Protein AF-A0A0E0LKZ1-F1 (afdb_monomer_lite)

Foldseek 3Di:
DDDPDDDDDPADWDQDQQRWIAGPPVRDTDHDRPPDNQKGFPDDDGQKTKIKGWAFPPPVDPPPDRWIQIWIWIAGPVVRDIGTPVVVSVVDTPVNVVVPPD

Organism: Oryza punctata (NCBI:txid4537)

pLDDT: mean 72.27, std 14.06, range [32.88, 92.44]

Radius of gyration: 16.74 Å; chains: 1; bounding box: 55×30×42 Å

Secondary structure (DSSP, 8-state):
------------EEE-TTSEEEETTTTEEEE---SSTTEEEEEEETTEEEEEEEEE---SS--S---EEEEEEEE-TTT--EEE-HHHHHHS-HHHHHHTT-

Structure (mmCIF, N/CA/C/O backbone):
data_AF-A0A0E0LKZ1-F1
#
_entry.id   AF-A0A0E0LKZ1-F1
#
loop_
_atom_site.group_PDB
_atom_site.id
_atom_site.type_symbol
_atom_site.label_atom_id
_atom_site.label_alt_id
_atom_site.label_comp_id
_atom_site.label_asym_id
_atom_site.label_entity_id
_atom_site.label_seq_id
_atom_site.pdbx_PDB_ins_code
_atom_site.Cartn_x
_atom_site.Cartn_y
_atom_site.Cartn_z
_atom_site.occupancy
_atom_site.B_iso_or_equiv
_atom_site.auth_seq_id
_atom_site.auth_comp_id
_atom_site.auth_asym_id
_atom_site.auth_atom_id
_atom_site.pdbx_PDB_model_num
ATOM 1 N N . MET A 1 1 ? -31.321 -8.060 0.469 1.00 32.88 1 MET A N 1
ATOM 2 C CA . MET A 1 1 ? -30.809 -8.292 1.838 1.00 32.88 1 MET A CA 1
ATOM 3 C C . MET A 1 1 ? -29.441 -7.623 1.950 1.00 32.88 1 MET A C 1
ATOM 5 O O . MET A 1 1 ? -28.462 -8.172 1.466 1.00 32.88 1 MET A O 1
ATOM 9 N N . ARG A 1 2 ? -29.375 -6.386 2.462 1.00 38.66 2 ARG A N 1
ATOM 10 C CA . ARG A 1 2 ? -28.102 -5.680 2.687 1.00 38.66 2 ARG A CA 1
ATOM 11 C C . ARG A 1 2 ? -27.539 -6.161 4.023 1.00 38.66 2 ARG A C 1
ATOM 13 O O . ARG A 1 2 ? -28.142 -5.904 5.059 1.00 38.66 2 ARG A O 1
ATOM 20 N N . ARG A 1 3 ? -26.440 -6.916 3.996 1.00 38.81 3 ARG A N 1
ATOM 21 C CA . ARG A 1 3 ? -25.730 -7.329 5.213 1.00 38.81 3 ARG A CA 1
ATOM 22 C C . ARG A 1 3 ? -24.958 -6.111 5.719 1.00 38.81 3 ARG A C 1
ATOM 24 O O . ARG A 1 3 ? -23.947 -5.748 5.132 1.00 38.81 3 ARG A O 1
ATOM 31 N N . HIS A 1 4 ? -25.468 -5.469 6.767 1.00 44.06 4 HIS A N 1
ATOM 32 C CA . HIS A 1 4 ? -24.676 -4.554 7.583 1.00 44.06 4 HIS A CA 1
ATOM 33 C C . HIS A 1 4 ? -23.614 -5.409 8.285 1.00 44.06 4 HIS A C 1
ATOM 35 O O . HIS A 1 4 ? -23.934 -6.180 9.187 1.00 44.06 4 HIS A O 1
ATOM 41 N N . VAL A 1 5 ? -22.375 -5.357 7.798 1.00 53.78 5 VAL A N 1
ATOM 42 C CA . VAL A 1 5 ? -21.225 -5.917 8.512 1.00 53.78 5 VAL A CA 1
ATOM 43 C C . VAL A 1 5 ? -20.909 -4.941 9.644 1.00 53.78 5 VAL A C 1
ATOM 45 O O . VAL A 1 5 ? -20.863 -3.732 9.428 1.00 53.78 5 VAL A O 1
ATOM 48 N N . THR A 1 6 ? -20.775 -5.456 10.860 1.00 49.31 6 THR A N 1
ATOM 49 C CA . THR A 1 6 ? -20.444 -4.701 12.071 1.00 49.31 6 THR A CA 1
ATOM 50 C C . THR A 1 6 ? -19.176 -3.857 11.852 1.00 49.31 6 THR A C 1
ATOM 52 O O . THR A 1 6 ? -18.103 -4.418 11.665 1.00 49.31 6 THR A O 1
ATOM 55 N N . ALA A 1 7 ? -19.276 -2.524 11.863 1.00 59.34 7 ALA A N 1
ATOM 56 C CA . ALA A 1 7 ? -18.125 -1.620 12.061 1.00 59.34 7 ALA A CA 1
ATOM 57 C C . ALA A 1 7 ? -17.813 -1.542 13.577 1.00 59.34 7 ALA A C 1
ATOM 59 O O . ALA A 1 7 ? -18.782 -1.703 14.328 1.00 59.34 7 ALA A O 1
ATOM 60 N N . PRO A 1 8 ? -16.574 -1.279 14.087 1.00 55.47 8 PRO A N 1
ATOM 61 C CA . PRO A 1 8 ? -15.509 -0.410 13.523 1.00 55.47 8 PRO A CA 1
ATOM 62 C C . PRO A 1 8 ? -14.048 -0.964 13.762 1.00 55.47 8 PRO A C 1
ATOM 64 O O . PRO A 1 8 ? -13.927 -2.032 14.359 1.00 55.47 8 PRO A O 1
ATOM 67 N N . PRO A 1 9 ? -12.920 -0.350 13.305 1.00 51.47 9 PRO A N 1
ATOM 68 C CA . PRO A 1 9 ? -12.519 1.039 13.555 1.00 51.47 9 PRO A CA 1
ATOM 69 C C . PRO A 1 9 ? -12.316 1.858 12.269 1.00 51.47 9 PRO A C 1
ATOM 71 O O . PRO A 1 9 ? -11.380 1.617 11.510 1.00 51.47 9 PRO A O 1
ATOM 74 N N . GLN A 1 10 ? -13.131 2.898 12.079 1.00 64.31 10 GLN A N 1
ATOM 75 C CA . GLN A 1 10 ? -12.707 4.046 11.281 1.00 64.31 10 GLN A CA 1
ATOM 76 C C . GLN A 1 10 ? -11.777 4.874 12.146 1.00 64.31 10 GLN A C 1
ATOM 78 O O . GLN A 1 10 ? -12.219 5.563 13.063 1.00 64.31 10 GLN A O 1
ATOM 83 N N . LEU A 1 11 ? -10.482 4.736 11.905 1.00 59.03 11 LEU A N 1
ATOM 84 C CA . LEU A 1 11 ? -9.473 5.509 12.601 1.00 59.03 11 LEU A CA 1
ATOM 85 C C . LEU A 1 11 ? -8.487 6.021 11.584 1.00 59.03 11 LEU A C 1
ATOM 87 O O . LEU A 1 11 ? -8.095 5.249 10.709 1.00 59.03 11 LEU A O 1
ATOM 91 N N . PRO A 1 12 ? -8.044 7.276 11.717 1.00 54.28 12 PRO A N 1
ATOM 92 C CA . PRO A 1 12 ? -6.883 7.697 10.972 1.00 54.28 12 PRO A CA 1
ATOM 93 C C . PRO A 1 12 ? -5.728 6.777 11.371 1.00 54.28 12 PRO A C 1
ATOM 95 O O . PRO A 1 12 ? -5.468 6.563 12.560 1.00 54.28 12 PRO A O 1
ATOM 98 N N . TRP A 1 13 ? -5.086 6.181 10.376 1.00 70.38 13 TRP A N 1
ATOM 99 C CA . TRP A 1 13 ? -3.864 5.420 10.565 1.00 70.38 13 TRP A CA 1
ATOM 100 C C . TRP A 1 13 ? -2.706 6.285 10.120 1.00 70.38 13 TRP A C 1
ATOM 102 O O . TRP A 1 13 ? -2.683 6.785 8.996 1.00 70.38 13 TRP A O 1
ATOM 112 N N . ILE A 1 14 ? -1.741 6.460 11.013 1.00 69.38 14 ILE A N 1
ATOM 113 C CA . ILE A 1 14 ? -0.439 6.986 10.625 1.00 69.38 14 ILE A CA 1
ATOM 114 C C . ILE A 1 14 ? 0.394 5.766 10.281 1.00 69.38 14 ILE A C 1
ATOM 116 O O . ILE A 1 14 ? 0.664 4.956 11.167 1.00 69.38 14 ILE A O 1
ATOM 120 N N . VAL A 1 15 ? 0.759 5.623 9.009 1.00 70.75 15 VAL A N 1
ATOM 121 C CA . VAL A 1 15 ? 1.679 4.576 8.565 1.00 70.75 15 VAL A CA 1
ATOM 122 C C . VAL A 1 15 ? 3.055 5.196 8.412 1.00 70.75 15 VAL A C 1
ATOM 124 O O . VAL A 1 15 ? 3.232 6.175 7.689 1.00 70.75 15 VAL A O 1
ATOM 127 N N . LEU A 1 16 ? 4.017 4.656 9.148 1.00 73.06 16 LEU A N 1
ATOM 128 C CA . LEU A 1 16 ? 5.403 5.079 9.094 1.00 73.06 16 LEU A CA 1
ATOM 129 C C . LEU A 1 16 ? 6.112 4.400 7.911 1.00 73.06 16 LEU A C 1
ATOM 131 O O . LEU A 1 16 ? 5.709 3.309 7.496 1.00 73.06 16 LEU A O 1
ATOM 135 N N . PRO A 1 17 ? 7.199 4.996 7.387 1.00 68.62 17 PRO A N 1
ATOM 136 C CA . PRO A 1 17 ? 7.974 4.401 6.296 1.00 68.62 17 PRO A CA 1
ATOM 137 C C . PRO A 1 17 ? 8.527 2.999 6.600 1.00 68.62 17 PRO A C 1
ATOM 139 O O . PRO A 1 17 ? 8.818 2.252 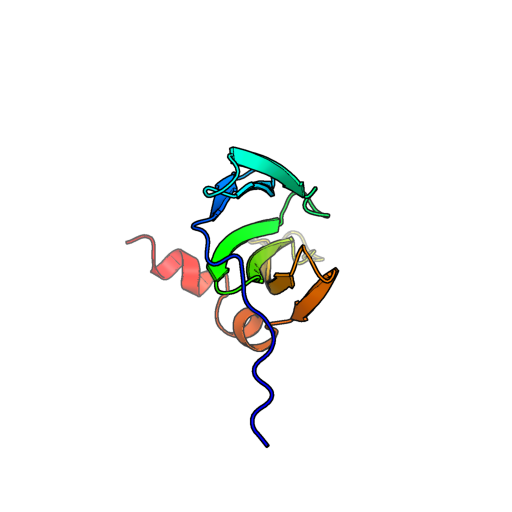5.675 1.00 68.62 17 PRO A O 1
ATOM 142 N N . ASP A 1 18 ? 8.661 2.631 7.881 1.00 69.75 18 ASP A N 1
ATOM 143 C CA . ASP A 1 18 ? 9.133 1.311 8.326 1.00 69.75 18 ASP A CA 1
ATOM 144 C C . ASP A 1 18 ? 8.023 0.238 8.394 1.00 69.75 18 ASP A C 1
ATOM 146 O O . ASP A 1 18 ? 8.281 -0.891 8.809 1.00 69.75 18 ASP A O 1
ATOM 150 N N . GLY A 1 19 ? 6.786 0.590 8.028 1.00 67.12 19 GLY A N 1
ATOM 151 C CA . GLY A 1 19 ? 5.614 -0.290 8.073 1.00 67.12 19 GLY A CA 1
ATOM 152 C C . GLY A 1 19 ? 4.919 -0.416 9.415 1.00 67.12 19 GLY A C 1
ATOM 153 O O . GLY A 1 19 ? 3.888 -1.084 9.529 1.00 67.12 19 GLY A O 1
ATOM 154 N N . THR A 1 20 ? 5.402 0.295 10.427 1.00 71.56 20 THR A N 1
ATOM 155 C CA . THR A 1 20 ? 4.650 0.475 11.663 1.00 71.56 20 THR A CA 1
ATOM 156 C C . THR A 1 20 ? 3.424 1.348 11.395 1.00 71.56 20 THR A C 1
ATOM 158 O O . THR A 1 20 ? 3.534 2.384 10.740 1.00 71.56 20 THR A O 1
ATOM 161 N N . PHE A 1 21 ? 2.258 0.978 11.930 1.00 70.62 21 PHE A N 1
ATOM 162 C CA . PHE A 1 21 ? 1.082 1.841 11.889 1.00 70.62 21 PHE A CA 1
ATOM 163 C C . PHE A 1 21 ? 0.438 2.021 13.264 1.00 70.62 21 PHE A C 1
ATOM 165 O O . PHE A 1 21 ? 0.424 1.127 14.112 1.00 70.62 21 PHE A O 1
ATOM 172 N N . VAL A 1 22 ? -0.083 3.222 13.502 1.00 66.06 22 VAL A N 1
ATOM 173 C CA . VAL A 1 22 ? -0.693 3.597 14.783 1.00 66.06 22 VAL A CA 1
ATOM 174 C C . VAL A 1 22 ? -2.195 3.739 14.607 1.00 66.06 22 VAL A C 1
ATOM 176 O O . VAL A 1 22 ? -2.662 4.506 13.762 1.00 66.06 22 VAL A O 1
ATOM 179 N N . THR A 1 23 ? -2.959 3.022 15.428 1.00 66.12 23 THR A N 1
ATOM 180 C CA . THR A 1 23 ? -4.412 3.173 15.497 1.00 66.12 23 THR A CA 1
ATOM 181 C C . THR A 1 23 ? -4.758 4.288 16.481 1.00 66.12 23 THR A C 1
ATOM 183 O O . THR A 1 23 ? -4.587 4.155 17.691 1.00 66.12 23 THR A O 1
ATOM 186 N N . VAL A 1 24 ? -5.259 5.416 15.970 1.00 57.03 24 VAL A N 1
ATOM 187 C CA . VAL A 1 24 ? -5.414 6.646 16.771 1.00 57.03 24 VAL A CA 1
ATOM 188 C C . VAL A 1 24 ? -6.476 6.554 17.886 1.00 57.03 24 VAL A C 1
ATOM 190 O O . VAL A 1 24 ? -6.348 7.273 18.870 1.00 57.03 24 VAL A O 1
ATOM 193 N N . SER A 1 25 ? -7.484 5.666 17.833 1.00 54.38 25 SER A N 1
ATOM 194 C CA . SER A 1 25 ? -8.501 5.612 18.922 1.00 54.38 25 SER A CA 1
ATOM 195 C C . SER A 1 25 ? -8.059 4.928 20.199 1.00 54.38 25 SER A C 1
ATOM 197 O O . SER A 1 25 ? -8.605 5.245 21.250 1.00 54.38 25 SER A O 1
ATOM 199 N N . ASN A 1 26 ? -7.148 3.962 20.134 1.00 58.59 26 ASN A N 1
ATOM 200 C CA . ASN A 1 26 ? -6.718 3.205 21.311 1.00 58.59 26 ASN A CA 1
ATOM 201 C C . ASN A 1 26 ? -5.254 3.490 21.677 1.00 58.59 26 ASN A C 1
ATOM 203 O O . ASN A 1 26 ? -4.747 2.886 22.617 1.00 58.59 26 ASN A O 1
ATOM 207 N N . GLY A 1 27 ? -4.567 4.364 20.926 1.00 58.50 27 GLY A N 1
ATOM 208 C CA . GLY A 1 27 ? -3.129 4.607 21.080 1.00 58.50 27 GLY A CA 1
ATOM 209 C C . GLY A 1 27 ? -2.270 3.363 20.822 1.00 58.50 27 GLY A C 1
ATOM 210 O O . GLY A 1 27 ? -1.091 3.346 21.169 1.00 58.50 27 GLY A O 1
ATOM 211 N N . GLY A 1 28 ? -2.860 2.315 20.245 1.00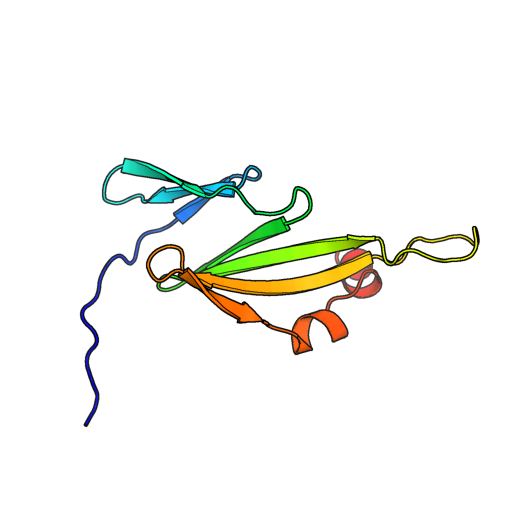 65.00 28 GLY A N 1
ATOM 212 C CA . GLY A 1 28 ? -2.218 1.050 19.945 1.00 65.00 28 GLY A CA 1
ATOM 213 C C . GLY A 1 28 ? -1.213 1.228 18.820 1.00 65.00 28 GLY A C 1
ATOM 214 O O . GLY A 1 28 ? -1.550 1.665 17.717 1.00 65.00 28 GLY A O 1
ATOM 215 N N . VAL A 1 29 ? 0.039 0.885 19.102 1.00 65.31 29 VAL A N 1
ATOM 216 C CA . VAL A 1 29 ? 1.085 0.797 18.086 1.00 65.31 29 VAL A CA 1
ATOM 217 C C . VAL A 1 29 ? 1.091 -0.636 17.576 1.00 65.31 29 VAL A C 1
ATOM 219 O O . VAL A 1 29 ? 1.458 -1.560 18.302 1.00 65.31 29 VAL A O 1
ATOM 222 N N . HIS A 1 30 ? 0.667 -0.823 16.331 1.00 66.06 30 HIS A N 1
ATOM 223 C CA . HIS A 1 30 ? 0.682 -2.115 15.669 1.00 66.06 30 HIS A CA 1
ATOM 224 C C . HIS A 1 30 ? 1.805 -2.108 14.636 1.00 66.06 30 HIS A C 1
ATOM 226 O O . HIS A 1 30 ? 1.799 -1.345 13.672 1.00 66.06 30 HIS A O 1
ATOM 232 N N . ARG A 1 31 ? 2.811 -2.958 14.840 1.00 62.81 31 ARG A N 1
ATOM 233 C CA . ARG A 1 31 ? 3.868 -3.137 13.848 1.00 62.81 31 ARG A CA 1
ATOM 234 C C . ARG A 1 31 ? 3.474 -4.269 12.913 1.00 62.81 31 ARG A C 1
ATOM 236 O O . ARG A 1 31 ? 3.391 -5.418 13.336 1.00 62.81 31 ARG A O 1
ATOM 243 N N . MET A 1 32 ? 3.271 -3.939 11.646 1.00 65.81 32 MET A N 1
ATOM 244 C CA . MET A 1 32 ? 3.324 -4.922 10.577 1.00 65.81 32 MET A CA 1
ATOM 245 C C . MET A 1 32 ? 4.731 -4.882 10.010 1.00 65.81 32 MET A C 1
ATOM 247 O O . MET A 1 32 ? 5.219 -3.830 9.614 1.00 65.81 32 MET A O 1
ATOM 251 N N . ALA A 1 33 ? 5.405 -6.026 9.996 1.00 62.84 33 ALA A N 1
ATOM 252 C CA . ALA A 1 33 ? 6.582 -6.148 9.160 1.00 62.84 33 ALA A CA 1
ATOM 253 C C . ALA A 1 33 ? 6.082 -6.147 7.715 1.00 62.84 33 ALA A C 1
ATOM 255 O O . ALA A 1 33 ? 5.361 -7.070 7.324 1.00 62.84 33 ALA A O 1
ATOM 256 N N . PHE A 1 34 ? 6.417 -5.120 6.930 1.00 66.62 34 PHE A N 1
ATOM 257 C CA . PHE A 1 34 ? 6.267 -5.273 5.491 1.00 66.62 34 PHE A CA 1
ATOM 258 C C . PHE A 1 34 ? 7.157 -6.440 5.063 1.00 66.62 34 PHE A C 1
ATOM 260 O O . PHE A 1 34 ? 8.312 -6.508 5.489 1.00 66.62 34 PHE A O 1
ATOM 267 N N . PRO A 1 35 ? 6.625 -7.387 4.275 1.00 57.75 35 PRO A N 1
ATOM 268 C CA . PRO A 1 35 ? 7.357 -8.602 3.945 1.00 57.75 35 PRO A CA 1
ATOM 269 C C . PRO A 1 35 ? 8.651 -8.318 3.169 1.00 57.75 35 PRO A C 1
ATOM 271 O O . PRO A 1 35 ? 9.544 -9.160 3.168 1.00 57.75 35 PRO A O 1
ATOM 274 N N . GLU A 1 36 ? 8.773 -7.149 2.529 1.00 66.00 36 GLU A N 1
ATOM 275 C CA . GLU A 1 36 ? 9.893 -6.802 1.656 1.00 66.00 36 GLU A CA 1
ATOM 276 C C . GLU A 1 36 ? 10.294 -5.326 1.833 1.00 66.00 36 GLU A C 1
ATOM 278 O O . GLU A 1 36 ? 9.434 -4.444 1.901 1.00 66.00 36 GLU A O 1
ATOM 283 N N . SER A 1 37 ? 11.605 -5.050 1.886 1.00 69.31 37 SER A N 1
ATOM 284 C CA . SER A 1 37 ? 12.190 -3.716 2.136 1.00 69.31 37 SER A CA 1
ATOM 285 C C . SER A 1 37 ? 11.828 -2.645 1.099 1.00 69.31 37 SER A C 1
ATOM 287 O O . SER A 1 37 ? 12.119 -1.469 1.294 1.00 69.31 37 SER A O 1
ATOM 289 N N . ASN A 1 38 ? 11.225 -3.043 -0.016 1.00 83.19 38 ASN A N 1
ATOM 290 C CA . ASN A 1 38 ? 10.840 -2.196 -1.141 1.00 83.19 38 ASN A CA 1
ATOM 291 C C . ASN A 1 38 ? 9.325 -1.933 -1.216 1.00 83.19 38 ASN A C 1
ATOM 293 O O . ASN A 1 38 ? 8.829 -1.445 -2.234 1.00 83.19 38 ASN A O 1
ATOM 297 N N . THR A 1 39 ? 8.587 -2.301 -0.167 1.00 84.38 39 THR A N 1
ATOM 298 C CA . THR A 1 39 ? 7.149 -2.062 -0.048 1.00 84.38 39 THR A CA 1
ATOM 299 C C . THR A 1 39 ? 6.904 -0.865 0.867 1.00 84.38 39 THR A C 1
ATOM 301 O O . THR A 1 39 ? 7.387 -0.830 1.996 1.00 84.38 39 THR A O 1
ATOM 304 N N . VAL A 1 40 ? 6.122 0.105 0.395 1.00 84.56 40 VAL A N 1
ATOM 305 C CA . VAL A 1 40 ? 5.716 1.292 1.155 1.00 84.56 40 VAL A CA 1
ATOM 306 C C . VAL A 1 40 ? 4.197 1.407 1.201 1.00 84.56 40 VAL A C 1
ATOM 308 O O . VAL A 1 40 ? 3.496 0.981 0.283 1.00 84.56 40 VAL A O 1
ATOM 311 N N . CYS A 1 41 ? 3.670 2.012 2.263 1.00 85.56 41 CYS A N 1
ATOM 312 C CA . CYS A 1 41 ? 2.260 2.378 2.322 1.00 85.56 41 CYS A CA 1
ATOM 313 C C . CYS A 1 41 ? 2.038 3.749 1.691 1.00 85.56 41 CYS A C 1
ATOM 315 O O . CYS A 1 41 ? 2.660 4.728 2.096 1.00 85.56 41 CYS A O 1
ATOM 317 N N . VAL A 1 42 ? 1.107 3.820 0.743 1.00 86.62 42 VAL A N 1
ATOM 318 C CA . VAL A 1 42 ? 0.747 5.054 0.028 1.00 86.62 42 VAL A CA 1
ATOM 319 C C . VAL A 1 42 ? -0.611 5.616 0.456 1.00 86.62 42 VAL A C 1
ATOM 321 O O . V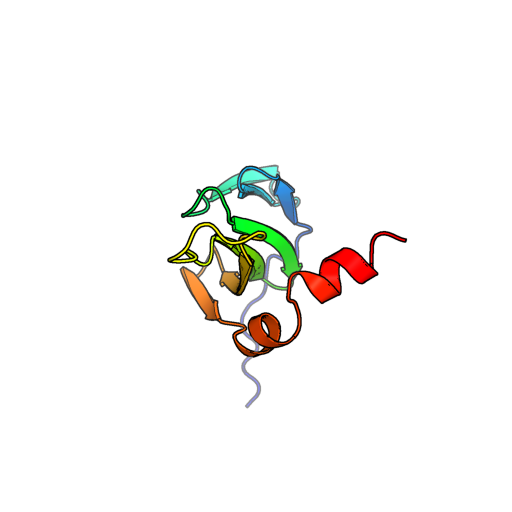AL A 1 42 ? -0.943 6.746 0.112 1.00 86.62 42 VAL A O 1
ATOM 324 N N . GLY A 1 43 ? -1.399 4.864 1.231 1.00 83.25 43 GLY A N 1
ATOM 325 C CA . GLY A 1 43 ? -2.685 5.333 1.745 1.00 83.25 43 GLY A CA 1
ATOM 326 C C . GLY A 1 43 ? -3.426 4.291 2.578 1.00 83.25 43 GLY A C 1
ATOM 327 O O . GLY A 1 43 ? -3.021 3.134 2.664 1.00 83.25 43 GLY A O 1
ATOM 328 N N . SER A 1 44 ? -4.535 4.701 3.190 1.00 81.88 44 SER A N 1
ATOM 329 C CA . SER A 1 44 ? -5.408 3.803 3.950 1.00 81.88 44 SER A CA 1
ATOM 330 C C . SER A 1 44 ? -6.880 4.188 3.835 1.00 81.88 44 SER A C 1
ATOM 332 O O . SER A 1 44 ? -7.203 5.360 3.645 1.00 81.88 44 SER A O 1
ATOM 334 N N . THR A 1 45 ? -7.770 3.199 3.933 1.00 80.19 45 THR A N 1
ATOM 335 C CA . THR A 1 45 ? -9.229 3.396 3.963 1.00 80.19 45 THR A CA 1
ATOM 336 C C . THR A 1 45 ? -9.943 2.170 4.536 1.00 80.19 45 THR A C 1
ATOM 338 O O . THR A 1 45 ? -9.538 1.056 4.236 1.00 80.19 45 THR A O 1
ATOM 341 N N . ASP A 1 46 ? -11.001 2.341 5.336 1.00 77.19 46 ASP A N 1
ATOM 342 C CA . ASP A 1 46 ? -11.970 1.292 5.730 1.00 77.19 46 ASP A CA 1
ATOM 343 C C . ASP A 1 46 ? -11.400 -0.105 6.080 1.00 77.19 46 ASP A C 1
ATOM 345 O O . ASP A 1 46 ? -11.995 -1.134 5.756 1.00 77.19 46 ASP A O 1
ATOM 349 N N . GLY A 1 47 ? -10.244 -0.188 6.745 1.00 77.69 47 GLY A N 1
ATOM 350 C CA . GLY A 1 47 ? -9.634 -1.482 7.082 1.00 77.69 47 GLY A CA 1
ATOM 351 C C . GLY A 1 47 ? -8.521 -1.949 6.131 1.00 77.69 47 GLY A C 1
ATOM 352 O O . GLY A 1 47 ? -7.896 -2.974 6.393 1.00 77.69 47 GLY A O 1
ATOM 353 N N . TRP A 1 48 ? -8.230 -1.189 5.081 1.00 85.62 48 TRP A N 1
ATOM 354 C CA . TRP A 1 48 ? -7.275 -1.510 4.026 1.00 85.62 48 TRP A CA 1
ATOM 355 C C . TRP A 1 48 ? -6.105 -0.531 3.984 1.00 85.62 48 TRP A C 1
ATOM 357 O O . TRP A 1 48 ? -6.275 0.683 4.084 1.00 85.62 48 TRP A O 1
ATOM 367 N N . LEU A 1 49 ? -4.915 -1.082 3.779 1.00 85.75 49 LEU A N 1
ATOM 368 C CA . LEU A 1 49 ? -3.690 -0.369 3.450 1.00 85.75 49 LEU A CA 1
ATOM 369 C C . LEU A 1 49 ? -3.446 -0.486 1.950 1.00 85.75 49 LEU A C 1
ATOM 371 O O . LEU A 1 49 ? -3.411 -1.598 1.427 1.00 85.75 49 LEU A O 1
ATOM 375 N N . ALA A 1 50 ? -3.259 0.642 1.274 1.00 89.25 50 ALA A N 1
ATOM 376 C CA . ALA A 1 50 ? -2.763 0.666 -0.093 1.00 89.25 50 ALA A CA 1
ATOM 377 C C . ALA A 1 50 ? -1.237 0.605 -0.052 1.00 89.25 50 ALA A C 1
ATOM 379 O O . ALA A 1 50 ? -0.586 1.511 0.475 1.00 89.25 50 ALA A O 1
ATOM 380 N N . LEU A 1 51 ? -0.676 -0.476 -0.587 1.00 88.81 51 LEU A N 1
ATOM 381 C CA . LEU A 1 51 ? 0.756 -0.726 -0.610 1.00 88.81 51 LEU A CA 1
ATOM 382 C C . LEU A 1 51 ? 1.280 -0.638 -2.042 1.00 88.81 51 LEU A C 1
ATOM 384 O O . LEU A 1 51 ? 0.653 -1.132 -2.981 1.00 88.81 51 LEU A O 1
ATOM 388 N N . HIS A 1 52 ? 2.445 -0.017 -2.181 1.00 89.31 52 HIS A N 1
ATOM 389 C CA . HIS A 1 52 ? 3.213 0.071 -3.414 1.00 89.31 52 HIS A CA 1
ATOM 390 C C . HIS A 1 52 ? 4.547 -0.636 -3.203 1.00 89.31 52 HIS A C 1
ATOM 392 O O . HIS A 1 52 ? 5.293 -0.315 -2.281 1.00 89.31 52 HIS A O 1
ATOM 398 N N . ARG A 1 53 ? 4.836 -1.610 -4.059 1.00 88.94 53 ARG A N 1
ATOM 399 C CA . ARG A 1 53 ? 6.099 -2.335 -4.107 1.00 88.94 53 ARG A CA 1
ATOM 400 C C . ARG A 1 53 ? 6.856 -1.984 -5.374 1.00 88.94 53 ARG A C 1
ATOM 402 O O . ARG A 1 53 ? 6.258 -1.899 -6.445 1.00 88.94 53 ARG A O 1
ATOM 409 N N . THR A 1 54 ? 8.163 -1.811 -5.233 1.00 87.38 54 THR A N 1
ATOM 410 C CA . THR A 1 54 ? 9.065 -1.499 -6.343 1.00 87.38 54 THR A CA 1
ATOM 411 C C . THR A 1 54 ? 10.150 -2.561 -6.438 1.00 87.38 54 THR A C 1
ATOM 413 O O . THR A 1 54 ? 11.061 -2.581 -5.617 1.00 87.38 54 THR A O 1
ATOM 416 N N . ASP A 1 55 ? 10.062 -3.441 -7.425 1.00 85.81 55 ASP A N 1
ATOM 417 C CA . ASP A 1 55 ? 11.094 -4.444 -7.693 1.00 85.81 55 ASP A CA 1
ATOM 418 C C . ASP A 1 55 ? 12.013 -3.954 -8.820 1.00 85.81 55 ASP A C 1
ATOM 420 O O . ASP A 1 55 ? 11.552 -3.285 -9.744 1.00 85.81 55 ASP A O 1
ATOM 424 N N . ASP A 1 56 ? 13.299 -4.296 -8.776 1.00 82.56 56 ASP A N 1
ATOM 425 C CA . ASP A 1 56 ? 14.170 -4.106 -9.938 1.00 82.56 56 ASP A CA 1
ATOM 426 C C . ASP A 1 56 ? 13.807 -5.164 -10.987 1.00 82.56 56 ASP A C 1
ATOM 428 O O . ASP A 1 56 ? 13.769 -6.357 -10.678 1.00 82.56 56 ASP A O 1
ATOM 432 N N . ASP A 1 57 ? 13.557 -4.760 -1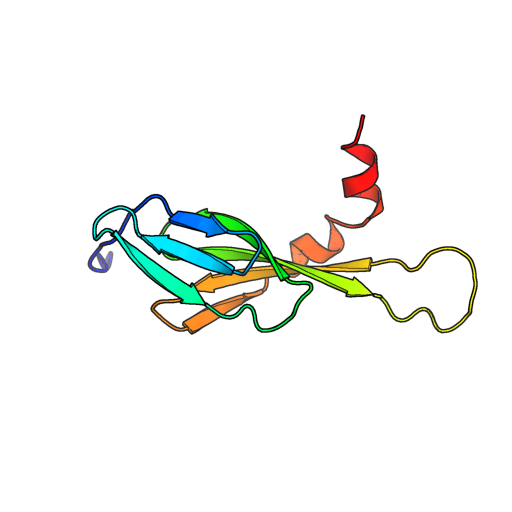2.234 1.00 69.94 57 ASP A N 1
ATOM 433 C CA . ASP A 1 57 ? 13.056 -5.670 -13.279 1.00 69.94 57 ASP A CA 1
ATOM 434 C C . ASP A 1 57 ? 14.159 -6.569 -13.883 1.00 69.94 57 ASP A C 1
ATOM 436 O O . ASP A 1 57 ? 14.013 -7.137 -14.961 1.00 69.94 57 ASP A O 1
ATOM 440 N N . GLY A 1 58 ? 15.285 -6.715 -13.170 1.00 60.03 58 GLY A N 1
ATOM 441 C CA . GLY A 1 58 ? 16.315 -7.718 -13.441 1.00 60.03 58 GLY A CA 1
ATOM 442 C C . GLY A 1 58 ? 16.879 -7.692 -14.861 1.00 60.03 58 GLY A C 1
ATOM 443 O O . GLY A 1 58 ? 17.119 -8.759 -15.422 1.00 60.03 58 GLY A O 1
ATOM 444 N N . GLY A 1 59 ? 17.064 -6.501 -15.447 1.00 56.59 59 GLY A N 1
ATOM 445 C CA . GLY A 1 59 ? 17.566 -6.333 -16.813 1.00 56.59 59 GLY A CA 1
ATOM 446 C C . GLY A 1 59 ? 18.786 -7.218 -17.087 1.00 56.59 59 GLY A C 1
ATOM 447 O O . GLY A 1 59 ? 19.824 -7.073 -16.445 1.00 56.59 59 GLY A O 1
ATOM 448 N N . VAL A 1 60 ? 18.631 -8.160 -18.022 1.00 56.16 60 VAL A N 1
ATOM 449 C CA . VAL A 1 60 ? 19.623 -9.210 -18.313 1.00 56.16 60 VAL A CA 1
ATOM 450 C C . VAL A 1 60 ? 20.907 -8.658 -18.928 1.00 56.16 60 VAL A C 1
ATOM 452 O O . VAL A 1 60 ? 21.946 -9.297 -18.822 1.00 56.16 60 VAL A O 1
ATOM 455 N N . ASP A 1 61 ? 20.901 -7.448 -19.469 1.00 52.03 61 ASP A N 1
ATOM 456 C CA . ASP A 1 61 ? 22.076 -6.870 -20.103 1.00 52.03 61 ASP A CA 1
ATOM 457 C C . ASP A 1 61 ? 22.297 -5.462 -19.562 1.00 52.03 61 ASP A C 1
ATOM 459 O O . ASP A 1 61 ? 21.352 -4.684 -19.468 1.00 52.03 61 ASP A O 1
ATOM 463 N N . GLY A 1 62 ? 23.545 -5.139 -19.202 1.00 53.38 62 GLY A N 1
ATOM 464 C CA . GLY A 1 62 ? 23.999 -3.868 -18.617 1.00 53.38 62 GLY A CA 1
ATOM 465 C C . GLY A 1 62 ? 23.827 -2.617 -19.497 1.00 53.38 62 GLY A C 1
ATOM 466 O O . GLY A 1 62 ? 24.695 -1.747 -19.510 1.00 53.38 62 GLY A O 1
ATOM 467 N N . ALA A 1 63 ? 22.727 -2.515 -20.238 1.00 52.94 63 ALA A N 1
ATOM 468 C CA . ALA A 1 63 ? 22.291 -1.349 -20.975 1.00 52.94 63 ALA A CA 1
ATOM 469 C C . ALA A 1 63 ? 21.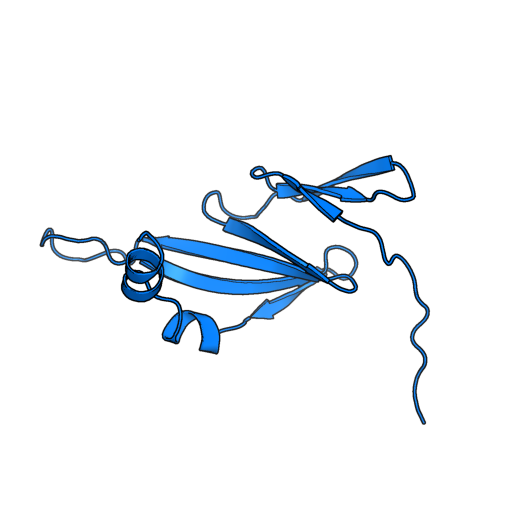435 -0.452 -20.066 1.00 52.94 63 ALA A C 1
ATOM 471 O O . ALA A 1 63 ? 20.333 -0.801 -19.664 1.00 52.94 63 ALA A O 1
ATOM 472 N N . THR A 1 64 ? 22.002 0.706 -19.728 1.00 54.81 64 THR A N 1
ATOM 473 C CA . THR A 1 64 ? 21.348 1.967 -19.329 1.00 54.81 64 THR A CA 1
ATOM 474 C C . THR A 1 64 ? 19.853 1.901 -18.968 1.00 54.81 64 THR A C 1
ATOM 476 O O . THR A 1 64 ? 18.997 2.130 -19.820 1.00 54.81 64 THR A O 1
ATOM 479 N N . GLY A 1 65 ? 19.573 1.708 -17.675 1.00 57.00 65 GLY A N 1
ATOM 480 C CA . GLY A 1 65 ? 18.270 1.951 -17.050 1.00 57.00 65 GLY A CA 1
ATOM 481 C C . GLY A 1 65 ? 17.618 0.678 -16.526 1.00 57.00 65 GLY A C 1
ATOM 482 O O . GLY A 1 65 ? 16.956 -0.034 -17.270 1.00 57.00 65 GLY A O 1
ATOM 483 N N . THR A 1 66 ? 17.766 0.398 -15.230 1.00 64.12 66 THR A N 1
ATOM 484 C CA . THR A 1 66 ? 16.926 -0.601 -14.559 1.00 64.12 66 THR A CA 1
ATOM 485 C C . THR A 1 66 ? 15.509 -0.042 -14.494 1.00 64.12 66 THR A C 1
ATOM 487 O O . THR A 1 66 ? 15.239 0.827 -13.661 1.00 64.12 66 THR A O 1
ATOM 490 N N . THR A 1 67 ? 14.625 -0.490 -15.387 1.00 71.31 67 THR A N 1
ATOM 491 C CA . THR A 1 67 ? 13.187 -0.264 -15.230 1.00 71.31 67 THR A CA 1
ATOM 492 C C . THR A 1 67 ? 12.744 -0.918 -13.934 1.00 71.31 67 THR A C 1
ATOM 494 O O . THR A 1 67 ? 13.175 -2.024 -13.600 1.00 71.31 67 THR A O 1
ATOM 497 N N . LYS A 1 68 ? 11.934 -0.208 -13.163 1.00 81.62 68 LYS A N 1
ATOM 498 C CA . LYS A 1 68 ? 11.358 -0.723 -11.933 1.00 81.62 68 LYS A CA 1
ATOM 499 C C . LYS A 1 68 ? 9.993 -1.302 -12.237 1.00 81.62 68 LYS A C 1
ATOM 501 O O . LYS A 1 68 ? 9.167 -0.699 -12.921 1.00 81.62 68 LYS A O 1
ATOM 506 N N . ARG A 1 69 ? 9.725 -2.475 -11.678 1.00 85.25 69 ARG A N 1
ATOM 507 C CA . ARG A 1 69 ? 8.401 -3.078 -11.708 1.00 85.25 69 ARG A CA 1
ATOM 508 C C . ARG A 1 69 ? 7.608 -2.584 -10.507 1.00 85.25 69 ARG A C 1
ATOM 510 O O . ARG A 1 69 ? 7.914 -2.909 -9.358 1.00 85.25 69 ARG A O 1
ATOM 517 N N . HIS A 1 70 ? 6.567 -1.808 -10.782 1.00 87.12 70 HIS A N 1
ATOM 518 C CA . HIS A 1 70 ? 5.654 -1.289 -9.771 1.00 87.12 70 HIS A CA 1
ATOM 519 C C . HIS A 1 70 ? 4.492 -2.263 -9.576 1.00 87.12 70 HIS A C 1
ATOM 521 O O . HIS A 1 70 ? 3.792 -2.613 -10.520 1.00 87.12 70 HIS A O 1
ATOM 527 N N . THR A 1 71 ? 4.273 -2.706 -8.341 1.00 90.25 71 THR A N 1
ATOM 528 C CA . THR A 1 71 ? 3.127 -3.549 -7.976 1.00 90.25 71 THR A CA 1
ATOM 529 C C . THR A 1 71 ? 2.306 -2.853 -6.902 1.00 90.25 71 THR A C 1
ATOM 531 O O . THR A 1 71 ? 2.858 -2.361 -5.918 1.00 90.25 71 THR A O 1
ATOM 534 N N . PHE A 1 72 ? 0.985 -2.836 -7.070 1.00 91.06 72 PHE A N 1
ATOM 535 C CA . PHE A 1 72 ? 0.054 -2.226 -6.123 1.00 91.06 72 PHE A CA 1
ATOM 536 C C . PHE A 1 72 ? -0.895 -3.278 -5.562 1.00 91.06 72 PHE A C 1
ATOM 538 O O . PHE A 1 72 ? -1.352 -4.169 -6.281 1.00 91.06 72 PHE A O 1
ATOM 545 N N . LEU A 1 73 ? -1.202 -3.181 -4.273 1.00 91.62 73 LEU A N 1
ATOM 546 C CA . LEU A 1 73 ? -2.145 -4.080 -3.613 1.00 91.62 73 LEU A CA 1
ATOM 547 C C . LEU A 1 73 ? -2.838 -3.402 -2.431 1.00 91.62 73 LEU A C 1
ATOM 549 O O . LEU A 1 73 ? -2.283 -2.507 -1.794 1.00 91.62 73 LEU A O 1
ATOM 553 N N . LEU A 1 74 ? -4.046 -3.867 -2.123 1.00 90.94 74 LEU A N 1
ATOM 554 C CA . LEU A 1 74 ? -4.717 -3.575 -0.863 1.00 90.94 74 LEU A CA 1
ATOM 555 C C . LEU A 1 74 ? -4.458 -4.714 0.116 1.00 90.94 74 LEU A C 1
ATOM 557 O O . LEU A 1 74 ? -4.642 -5.880 -0.232 1.00 90.94 74 LEU A O 1
ATOM 561 N N . HIS A 1 75 ? -4.081 -4.386 1.346 1.00 86.81 75 HIS A N 1
ATOM 562 C CA . HIS A 1 75 ? -3.888 -5.364 2.410 1.00 86.81 75 HIS A CA 1
ATOM 563 C C . HIS A 1 75 ? -4.693 -4.998 3.657 1.00 86.81 75 HIS A C 1
ATOM 565 O O . HIS A 1 75 ? -4.670 -3.853 4.107 1.00 86.81 75 HIS A O 1
ATOM 571 N N . ASN A 1 76 ? -5.402 -5.970 4.225 1.00 85.31 76 ASN A N 1
ATOM 572 C CA . ASN A 1 76 ? -6.181 -5.804 5.442 1.00 85.31 76 ASN A CA 1
ATOM 573 C C . ASN A 1 76 ? -5.488 -6.521 6.621 1.00 85.31 76 ASN A C 1
ATOM 575 O O . ASN A 1 76 ? -5.597 -7.745 6.721 1.00 85.31 76 ASN A O 1
ATOM 579 N N . PRO A 1 77 ? -4.828 -5.795 7.546 1.00 75.94 77 PRO A N 1
ATOM 580 C CA . PRO A 1 77 ? -4.113 -6.387 8.685 1.00 75.94 77 PRO A CA 1
ATOM 581 C C . PRO A 1 77 ? -4.972 -7.249 9.612 1.00 75.94 77 PRO A C 1
ATOM 583 O O . PRO A 1 77 ? -4.461 -8.155 10.263 1.00 75.94 77 PRO A O 1
ATOM 586 N N . PHE A 1 78 ? -6.264 -6.938 9.729 1.00 75.44 78 PHE A N 1
ATOM 587 C CA . PHE A 1 78 ? -7.152 -7.570 10.709 1.00 75.44 78 PHE A CA 1
ATOM 588 C C . PHE A 1 78 ? -7.673 -8.920 10.229 1.00 75.44 78 PHE A C 1
ATOM 590 O O . PHE A 1 78 ? -7.930 -9.814 11.029 1.00 75.44 78 PHE A O 1
ATOM 597 N N . THR A 1 79 ? -7.848 -9.052 8.916 1.00 81.19 79 THR A N 1
ATOM 598 C CA . THR A 1 79 ? -8.344 -10.279 8.279 1.00 81.19 79 THR A CA 1
ATOM 599 C C . THR A 1 79 ? -7.240 -11.061 7.572 1.00 81.19 79 THR A C 1
ATOM 601 O O . THR A 1 79 ? -7.453 -12.216 7.216 1.00 81.19 79 THR A O 1
ATOM 604 N N . GLY A 1 80 ? -6.079 -10.441 7.340 1.00 80.62 80 GLY A N 1
ATOM 605 C CA . GLY A 1 80 ? -5.000 -10.976 6.510 1.00 80.62 80 GLY A CA 1
ATOM 606 C C . GLY A 1 80 ? -5.311 -10.970 5.0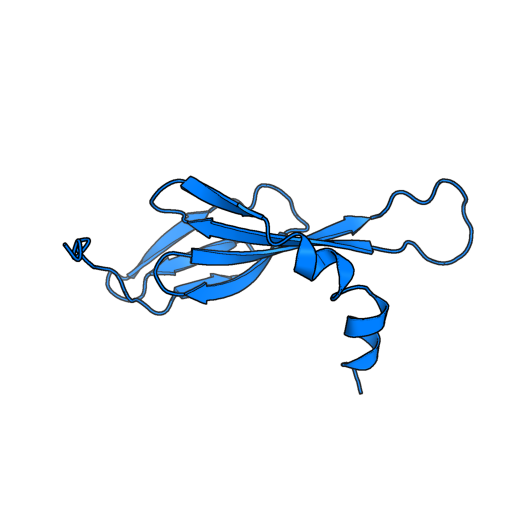09 1.00 80.62 80 GLY A C 1
ATOM 607 O O . GLY A 1 80 ? -4.521 -11.495 4.228 1.00 80.62 80 GLY A O 1
ATOM 608 N N . ALA A 1 81 ? -6.447 -10.404 4.589 1.00 87.12 81 ALA A N 1
ATOM 609 C CA . ALA A 1 81 ? -6.854 -10.396 3.190 1.00 87.12 81 ALA A CA 1
ATOM 610 C C . ALA A 1 81 ? -5.954 -9.483 2.345 1.00 87.12 81 ALA A C 1
ATOM 612 O O . ALA A 1 81 ? -5.589 -8.385 2.767 1.00 87.12 81 ALA A O 1
ATOM 613 N N . THR A 1 82 ? -5.659 -9.918 1.121 1.00 90.75 82 THR A N 1
ATOM 614 C CA . THR A 1 82 ? -4.869 -9.160 0.146 1.00 90.75 82 THR A CA 1
ATOM 615 C C . THR A 1 82 ? -5.574 -9.153 -1.204 1.00 90.75 82 THR A C 1
ATOM 617 O O . THR A 1 82 ? -6.068 -10.189 -1.646 1.00 90.75 82 THR A O 1
ATOM 620 N N . VAL A 1 83 ? -5.606 -7.995 -1.862 1.00 92.44 83 VAL A N 1
ATOM 621 C CA . VAL A 1 83 ? -6.188 -7.810 -3.196 1.00 92.44 83 VAL A CA 1
ATOM 622 C C . VAL A 1 83 ? -5.147 -7.154 -4.105 1.00 92.44 83 VAL A C 1
ATOM 624 O O . VAL A 1 83 ? -4.765 -6.013 -3.838 1.00 92.44 83 VAL A O 1
ATOM 627 N N . PRO A 1 84 ? -4.670 -7.832 -5.163 1.00 92.00 84 PRO A N 1
ATOM 628 C CA . PRO A 1 84 ? -3.774 -7.215 -6.130 1.00 92.00 84 PRO A CA 1
ATOM 629 C C . PRO A 1 84 ? -4.526 -6.179 -6.967 1.00 92.00 84 PRO A C 1
ATOM 631 O O . PRO A 1 84 ? -5.665 -6.397 -7.377 1.00 92.00 84 PRO A O 1
ATOM 634 N N . LEU A 1 85 ? -3.860 -5.068 -7.256 1.00 90.69 85 LEU A N 1
ATOM 635 C CA . LEU A 1 85 ? -4.342 -4.012 -8.137 1.00 90.69 85 LEU A CA 1
ATOM 636 C C . LEU A 1 85 ? -3.513 -4.020 -9.430 1.00 90.69 85 LEU A C 1
ATOM 638 O O . LEU A 1 85 ? -2.819 -3.057 -9.741 1.00 90.69 85 LEU A O 1
ATOM 642 N N . ALA A 1 86 ? -3.538 -5.148 -10.148 1.00 85.12 86 ALA A N 1
ATOM 643 C CA . ALA A 1 86 ? -2.649 -5.407 -11.287 1.00 85.12 86 ALA A CA 1
ATOM 644 C C . ALA A 1 86 ? -2.743 -4.332 -12.384 1.00 85.12 86 ALA A C 1
ATOM 646 O O . ALA A 1 86 ? -1.717 -3.875 -12.870 1.00 85.12 86 ALA A O 1
ATOM 647 N N . GLU A 1 87 ? -3.954 -3.851 -12.677 1.00 85.44 87 GLU A N 1
ATOM 648 C CA . GLU A 1 87 ? -4.197 -2.809 -13.688 1.00 85.44 87 GLU A CA 1
ATOM 649 C C . GLU A 1 87 ? -3.447 -1.497 -13.394 1.00 85.44 87 GLU A C 1
ATOM 651 O O . GLU A 1 87 ? -3.071 -0.774 -14.312 1.00 85.44 87 GLU A O 1
ATOM 656 N N . LEU A 1 88 ? -3.186 -1.184 -12.118 1.00 84.31 88 LEU A N 1
ATOM 657 C CA . LEU A 1 88 ? -2.406 0.000 -11.747 1.00 84.31 88 LEU A CA 1
ATOM 658 C C . LEU A 1 88 ? -0.914 -0.166 -12.040 1.00 84.31 88 LEU A C 1
ATOM 660 O O . LEU A 1 88 ? -0.254 0.837 -12.292 1.00 84.31 88 LEU A O 1
ATOM 664 N N . GLY A 1 89 ? -0.385 -1.393 -12.030 1.00 77.19 89 GLY A N 1
ATOM 665 C CA . GLY A 1 89 ? 1.013 -1.655 -12.386 1.00 77.19 89 GLY A CA 1
ATOM 666 C C . GLY A 1 89 ? 1.313 -1.332 -13.851 1.00 77.19 89 GLY A C 1
ATOM 667 O O . GLY A 1 89 ? 2.387 -0.823 -14.160 1.00 77.19 89 GLY A O 1
ATOM 668 N N . ASP A 1 90 ? 0.334 -1.536 -14.733 1.00 79.31 90 ASP A N 1
ATOM 669 C CA . ASP A 1 90 ? 0.471 -1.255 -16.166 1.00 79.31 90 ASP A CA 1
ATOM 670 C C . ASP A 1 90 ? 0.388 0.251 -16.484 1.00 79.31 90 ASP A C 1
ATOM 672 O O . ASP A 1 90 ? 0.951 0.720 -17.474 1.00 79.31 90 ASP A O 1
ATOM 676 N N . ILE A 1 91 ? -0.311 1.022 -15.641 1.00 83.44 91 ILE A N 1
ATOM 677 C CA . ILE A 1 91 ? -0.540 2.465 -15.828 1.00 83.44 91 ILE A CA 1
ATOM 678 C C . ILE A 1 91 ? 0.530 3.302 -15.110 1.00 83.44 91 ILE A C 1
ATOM 680 O O . ILE A 1 91 ? 1.031 4.282 -15.662 1.00 83.44 91 ILE A O 1
ATOM 684 N N . LEU A 1 92 ? 0.867 2.942 -13.871 1.00 84.00 92 LEU A N 1
ATOM 685 C CA . LEU A 1 92 ? 1.761 3.701 -12.995 1.00 84.00 92 LEU A CA 1
ATOM 686 C C . LEU A 1 92 ? 3.191 3.150 -13.069 1.00 84.00 92 LEU A C 1
ATOM 688 O O . LEU A 1 92 ? 3.669 2.494 -12.144 1.00 84.00 92 LEU A O 1
ATOM 692 N N . ASN A 1 93 ? 3.865 3.431 -14.183 1.00 80.81 93 ASN A N 1
ATOM 693 C CA . ASN A 1 93 ? 5.261 3.058 -14.425 1.00 80.81 93 ASN A CA 1
ATOM 694 C C . ASN A 1 93 ? 6.248 4.200 -14.104 1.00 80.81 93 ASN A C 1
ATOM 696 O O . ASN A 1 93 ? 5.840 5.318 -13.782 1.00 80.81 93 ASN A O 1
ATOM 700 N N . ASP A 1 94 ? 7.552 3.935 -14.230 1.00 81.75 94 ASP A N 1
ATOM 701 C CA . ASP A 1 94 ? 8.614 4.923 -13.974 1.00 81.75 94 ASP A CA 1
ATOM 702 C C . ASP A 1 94 ? 8.383 6.258 -14.708 1.00 81.75 94 ASP A C 1
ATOM 704 O O . ASP A 1 94 ? 8.536 7.330 -14.122 1.00 81.75 94 ASP A O 1
ATOM 708 N N . ASN A 1 95 ? 7.945 6.216 -15.971 1.00 81.94 95 ASN A N 1
ATOM 709 C CA . ASN A 1 95 ? 7.709 7.419 -16.774 1.00 81.94 95 ASN A CA 1
ATOM 710 C C . ASN A 1 95 ? 6.589 8.303 -16.194 1.00 81.94 95 ASN A C 1
ATOM 712 O O . ASN A 1 95 ? 6.699 9.532 -16.175 1.00 81.94 95 ASN A O 1
ATOM 716 N N . PHE A 1 96 ? 5.519 7.688 -15.679 1.00 80.56 96 PHE A N 1
ATOM 717 C CA . PHE A 1 96 ? 4.448 8.416 -14.998 1.00 80.56 96 PHE A CA 1
ATOM 718 C C . PHE A 1 96 ? 4.977 9.179 -13.773 1.00 80.56 96 PHE A C 1
ATOM 720 O O . PHE A 1 96 ? 4.661 10.356 -13.591 1.00 80.56 96 PHE A O 1
ATOM 727 N N . PHE A 1 97 ? 5.817 8.540 -12.955 1.00 76.88 97 PHE A N 1
ATOM 728 C CA . PHE A 1 97 ? 6.361 9.162 -11.746 1.00 76.88 97 PHE A CA 1
ATOM 729 C C . PHE A 1 97 ? 7.397 10.251 -12.035 1.00 76.88 97 PHE A C 1
ATOM 731 O O . PHE A 1 97 ? 7.430 11.248 -11.313 1.00 76.88 97 PHE A O 1
ATOM 738 N N . GLU A 1 98 ? 8.199 10.118 -13.094 1.00 78.25 98 GLU A N 1
ATOM 739 C CA . GLU A 1 98 ? 9.111 11.192 -13.512 1.00 78.25 98 GLU A CA 1
ATOM 740 C C . GLU A 1 98 ? 8.354 12.417 -14.048 1.00 78.25 98 GLU A C 1
ATOM 742 O O . GLU A 1 98 ? 8.748 13.552 -13.790 1.00 78.25 98 GLU A O 1
ATOM 747 N N . THR A 1 99 ? 7.207 12.217 -14.705 1.00 75.81 99 THR A N 1
ATOM 748 C CA . THR A 1 99 ? 6.381 13.322 -15.230 1.00 75.81 99 THR A CA 1
ATOM 749 C C . THR A 1 99 ? 5.808 14.219 -14.119 1.00 75.81 99 THR A C 1
ATOM 751 O O . THR A 1 99 ? 5.576 15.406 -14.336 1.00 75.81 99 THR A O 1
ATOM 754 N N . LEU A 1 100 ? 5.602 13.681 -12.913 1.00 68.19 100 LEU A N 1
ATOM 755 C CA . LEU A 1 100 ? 5.024 14.395 -11.765 1.00 68.19 100 LEU A CA 1
ATOM 756 C C . LEU A 1 100 ? 6.054 15.146 -10.902 1.00 68.19 100 LEU A C 1
ATOM 758 O O . LEU A 1 100 ? 5.675 15.751 -9.900 1.00 68.19 100 LEU A O 1
ATOM 762 N N . ARG A 1 101 ? 7.346 15.113 -11.252 1.00 68.44 101 ARG A N 1
ATOM 763 C CA . ARG A 1 101 ? 8.423 15.789 -10.501 1.00 68.44 101 ARG A CA 1
ATOM 764 C C . ARG A 1 101 ? 8.674 17.255 -10.893 1.00 68.44 101 ARG A C 1
ATOM 766 O O . ARG A 1 101 ? 9.647 17.836 -10.412 1.00 68.44 101 ARG A O 1
ATOM 773 N N . HIS A 1 102 ? 7.827 17.845 -11.734 1.00 47.19 102 HIS A N 1
ATOM 774 C CA . HIS A 1 102 ? 7.908 19.247 -12.171 1.00 47.19 102 HIS A CA 1
ATOM 775 C C . HIS A 1 102 ? 6.970 20.163 -11.382 1.00 47.19 102 HIS A C 1
ATOM 777 O O . HIS A 1 102 ? 7.372 21.329 -11.161 1.00 47.19 102 HIS A O 1
#

Sequence (102 aa):
MRRHVTAPPQLPWIVLPDGTFVTVSNGGVHRMAFPESNTVCVGSTDGWLALHRTDDDGGVDGATGTTKRHTFLLHNPFTGATVPLAELGDILNDNFFETLRH